Protein AF-A0A975CTF6-F1 (afdb_monomer_lite)

Structure (mmCIF, N/CA/C/O backbone):
data_AF-A0A975CTF6-F1
#
_entry.id   AF-A0A975CTF6-F1
#
loop_
_atom_site.group_PDB
_atom_site.id
_atom_site.type_symbol
_atom_site.label_atom_id
_atom_site.label_alt_id
_atom_site.label_comp_id
_atom_site.label_asym_id
_atom_site.label_entity_id
_atom_site.label_seq_id
_atom_site.pdbx_PDB_ins_code
_atom_site.Cartn_x
_atom_site.Cartn_y
_atom_site.Cartn_z
_atom_site.occupancy
_atom_site.B_iso_or_equiv
_atom_site.auth_seq_id
_atom_site.auth_comp_id
_atom_site.auth_asym_id
_atom_site.auth_atom_id
_atom_site.pdbx_PDB_model_num
ATOM 1 N N . MET A 1 1 ? 12.831 -3.932 -2.947 1.00 79.25 1 MET A N 1
ATOM 2 C CA . MET A 1 1 ? 11.724 -3.060 -2.525 1.00 79.25 1 MET A CA 1
ATOM 3 C C . MET A 1 1 ? 12.174 -2.060 -1.457 1.00 79.25 1 MET A C 1
ATOM 5 O O . MET A 1 1 ? 11.943 -0.881 -1.652 1.00 79.25 1 MET A O 1
ATOM 9 N N . ASN A 1 2 ? 12.921 -2.496 -0.436 1.00 75.62 2 ASN A N 1
ATOM 10 C CA . ASN A 1 2 ? 13.348 -1.715 0.743 1.00 75.62 2 ASN A CA 1
ATOM 11 C C . ASN A 1 2 ? 13.723 -0.243 0.490 1.00 75.62 2 ASN A C 1
ATOM 13 O O . ASN A 1 2 ? 13.054 0.619 1.028 1.00 75.62 2 ASN A O 1
ATOM 17 N N . ASN A 1 3 ? 14.658 0.068 -0.420 1.00 83.62 3 ASN A N 1
ATOM 18 C CA . ASN A 1 3 ? 15.058 1.467 -0.665 1.00 83.62 3 ASN A CA 1
ATOM 19 C C . ASN A 1 3 ? 13.904 2.411 -1.059 1.00 83.62 3 ASN A C 1
ATOM 21 O O . ASN A 1 3 ? 14.010 3.607 -0.836 1.00 83.62 3 ASN A O 1
ATOM 25 N N . ILE A 1 4 ? 12.844 1.903 -1.701 1.00 87.50 4 ILE A N 1
ATOM 26 C CA . ILE A 1 4 ? 11.656 2.705 -2.037 1.00 87.50 4 ILE A CA 1
ATOM 27 C C . ILE A 1 4 ? 10.781 2.895 -0.806 1.00 87.50 4 ILE A C 1
ATOM 29 O O . ILE A 1 4 ? 10.294 3.995 -0.583 1.00 87.50 4 ILE A O 1
ATOM 33 N N . LEU A 1 5 ? 10.592 1.834 -0.022 1.00 90.75 5 LEU A N 1
ATOM 34 C CA . LEU A 1 5 ? 9.778 1.885 1.188 1.00 90.75 5 LEU A CA 1
ATOM 35 C C . LEU A 1 5 ? 10.381 2.861 2.193 1.00 90.75 5 LEU A C 1
ATOM 37 O O . LEU A 1 5 ? 9.680 3.744 2.666 1.00 90.75 5 LEU A O 1
ATOM 41 N N . ASP A 1 6 ? 11.691 2.760 2.418 1.00 90.25 6 ASP A N 1
ATOM 42 C CA . ASP A 1 6 ? 12.413 3.640 3.335 1.00 90.25 6 ASP A CA 1
ATOM 43 C C . ASP A 1 6 ? 12.377 5.097 2.849 1.00 90.25 6 ASP A C 1
ATOM 45 O O . ASP A 1 6 ? 12.166 6.009 3.641 1.00 90.25 6 ASP A O 1
ATOM 49 N N . TYR A 1 7 ? 12.554 5.327 1.541 1.00 91.75 7 TYR A N 1
ATOM 50 C CA . TYR A 1 7 ? 12.573 6.677 0.967 1.00 91.75 7 TYR A CA 1
ATOM 51 C C . TYR A 1 7 ? 11.211 7.383 1.031 1.00 91.75 7 TYR A C 1
ATOM 53 O O . TYR A 1 7 ? 11.170 8.592 1.225 1.00 91.75 7 TYR A O 1
ATOM 61 N N . TYR A 1 8 ? 10.113 6.642 0.867 1.00 93.69 8 TYR A N 1
ATOM 62 C CA . TYR A 1 8 ? 8.744 7.176 0.902 1.00 93.69 8 TYR A CA 1
ATOM 63 C C . TYR A 1 8 ? 8.020 6.889 2.230 1.00 93.69 8 TYR A C 1
ATOM 65 O O . TYR A 1 8 ? 6.790 6.926 2.285 1.00 93.69 8 TYR A O 1
ATOM 73 N N . GLU A 1 9 ? 8.778 6.584 3.287 1.00 94.69 9 GLU A N 1
ATOM 74 C CA . GLU A 1 9 ? 8.291 6.408 4.663 1.00 94.69 9 GLU A CA 1
ATOM 75 C C . GLU A 1 9 ? 7.156 5.379 4.810 1.00 94.69 9 GLU A C 1
ATOM 77 O O . GLU A 1 9 ? 6.241 5.515 5.623 1.00 94.69 9 GLU A O 1
ATOM 82 N N . PHE A 1 10 ? 7.220 4.307 4.024 1.00 97.06 10 PHE A N 1
ATOM 83 C CA . PHE A 1 10 ? 6.316 3.179 4.178 1.00 97.06 10 PHE A CA 1
ATOM 84 C C . PHE A 1 10 ? 6.590 2.436 5.490 1.00 97.06 10 PHE A C 1
ATOM 86 O O . PHE A 1 10 ? 7.732 2.207 5.891 1.00 97.06 10 PHE A O 1
ATOM 93 N N . SER A 1 11 ? 5.520 1.993 6.141 1.00 97.12 11 SER A N 1
ATOM 94 C CA . SER A 1 11 ? 5.596 1.116 7.307 1.00 97.12 11 SER A CA 1
ATOM 95 C C . SER A 1 11 ? 6.224 -0.242 6.973 1.00 97.12 11 SER A C 1
ATOM 97 O O . SER A 1 11 ? 6.266 -0.678 5.822 1.00 97.12 11 SER A O 1
ATOM 99 N N . ASN A 1 12 ? 6.682 -0.963 7.999 1.00 96.62 12 ASN A N 1
ATOM 100 C CA . ASN A 1 12 ? 7.020 -2.376 7.838 1.00 96.62 12 ASN A CA 1
ATOM 101 C C . ASN A 1 12 ? 5.808 -3.156 7.319 1.00 96.62 12 ASN A C 1
ATOM 103 O O . ASN A 1 12 ? 4.673 -2.817 7.644 1.00 96.62 12 ASN A O 1
ATOM 107 N N . PHE A 1 13 ? 6.051 -4.229 6.567 1.00 97.06 13 PHE A N 1
ATOM 108 C CA . PHE A 1 13 ? 4.974 -5.131 6.176 1.00 97.06 13 PHE A CA 1
ATOM 109 C C . PHE A 1 13 ? 4.334 -5.791 7.401 1.00 97.06 13 PHE A C 1
ATOM 111 O O . PHE A 1 13 ? 5.029 -6.271 8.298 1.00 97.06 13 PHE A O 1
ATOM 118 N N . PHE A 1 14 ? 3.007 -5.826 7.416 1.00 97.69 14 PHE A N 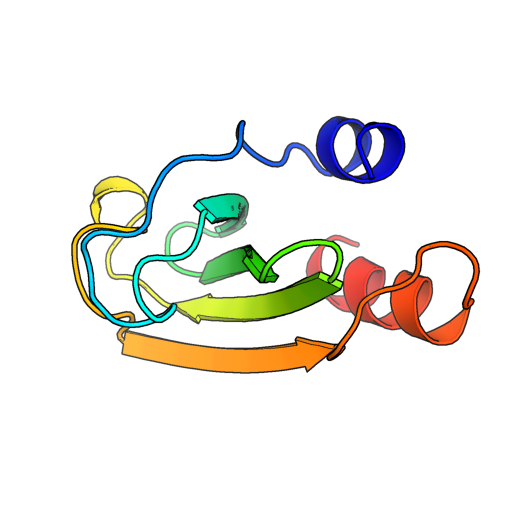1
ATOM 119 C CA . PHE A 1 14 ? 2.202 -6.543 8.398 1.00 97.69 14 PHE A CA 1
ATOM 120 C C . PHE A 1 14 ? 1.010 -7.197 7.709 1.00 97.69 14 PHE A C 1
ATOM 122 O O . PHE A 1 14 ? 0.610 -6.799 6.620 1.00 97.69 14 PHE A O 1
ATOM 129 N N . LYS A 1 15 ? 0.442 -8.228 8.329 1.00 97.88 15 LYS A N 1
ATOM 130 C CA . LYS A 1 15 ? -0.673 -8.970 7.745 1.00 97.88 15 LYS A CA 1
ATOM 131 C C . LYS A 1 15 ? -1.949 -8.123 7.704 1.00 97.88 15 LYS A C 1
ATOM 133 O O . LYS A 1 15 ? -2.312 -7.527 8.715 1.00 97.88 15 LYS A O 1
ATOM 138 N N . ASP A 1 16 ? -2.632 -8.120 6.563 1.00 97.88 16 ASP A N 1
ATOM 139 C CA . ASP A 1 16 ? -3.991 -7.598 6.451 1.00 97.88 16 ASP A CA 1
ATOM 140 C C . ASP A 1 16 ? -4.994 -8.542 7.132 1.00 97.88 16 ASP A C 1
ATOM 142 O O . ASP A 1 16 ? -5.062 -9.735 6.828 1.00 97.88 16 ASP A O 1
ATOM 146 N N . GLU A 1 17 ? -5.798 -7.996 8.036 1.00 97.62 17 GLU A N 1
ATOM 147 C CA . GLU A 1 17 ? -6.933 -8.663 8.679 1.00 97.62 17 GLU A CA 1
ATOM 148 C C . GLU A 1 17 ? -8.277 -8.065 8.229 1.00 97.62 17 GLU A C 1
ATOM 150 O O . GLU A 1 17 ? -9.327 -8.549 8.648 1.00 97.62 17 GLU A O 1
ATOM 155 N N . SER A 1 18 ? -8.269 -7.042 7.361 1.00 96.06 18 SER A N 1
ATOM 156 C CA . SER A 1 18 ? -9.500 -6.430 6.846 1.00 96.06 18 SER A CA 1
ATOM 157 C C . SER A 1 18 ? -10.228 -7.291 5.819 1.00 96.06 18 SER A C 1
ATOM 159 O O . SER A 1 18 ? -11.438 -7.160 5.673 1.00 96.06 18 SER A O 1
ATOM 161 N N . GLY A 1 19 ? -9.494 -8.141 5.093 1.00 93.19 19 GLY A N 1
ATOM 162 C CA . GLY A 1 19 ? -10.008 -8.919 3.964 1.00 93.19 19 GLY A CA 1
ATOM 163 C C . GLY A 1 19 ? -9.849 -8.221 2.608 1.00 93.19 19 GLY A C 1
ATOM 164 O O . GLY A 1 19 ? -9.947 -8.884 1.577 1.00 93.19 19 GLY A O 1
ATOM 165 N N . SER A 1 20 ? -9.522 -6.926 2.592 1.00 96.00 20 SER A N 1
ATOM 166 C CA . SER A 1 20 ? -9.402 -6.114 1.368 1.00 96.00 20 SER A CA 1
ATOM 167 C C . SER A 1 20 ? -8.232 -6.531 0.480 1.00 96.00 20 SER A C 1
ATOM 169 O O . SER A 1 20 ? -8.282 -6.353 -0.734 1.00 96.00 20 SER A O 1
ATOM 171 N N . PHE A 1 21 ? -7.184 -7.097 1.081 1.00 96.75 21 PHE A N 1
ATOM 172 C CA . PHE A 1 21 ? -5.960 -7.518 0.398 1.00 96.75 21 PHE A CA 1
ATOM 173 C C . PHE A 1 21 ? -5.784 -9.036 0.468 1.00 96.75 21 PHE A C 1
ATOM 175 O O . PHE A 1 21 ? -4.675 -9.545 0.581 1.00 96.75 21 PHE A O 1
ATOM 182 N N . SER A 1 22 ? -6.889 -9.791 0.483 1.00 94.44 22 SER A N 1
ATOM 183 C CA . SER A 1 22 ?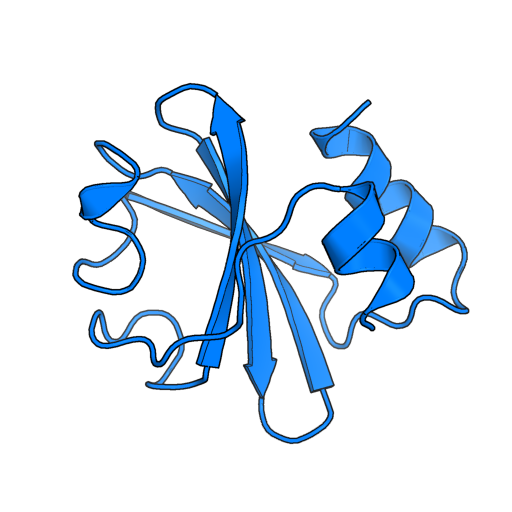 -6.884 -11.265 0.523 1.00 94.44 22 SER A CA 1
ATOM 184 C C . SER A 1 22 ? -6.067 -11.877 1.679 1.00 94.44 22 SER A C 1
ATOM 186 O O . SER A 1 22 ? -5.608 -13.016 1.587 1.00 94.44 22 SER A O 1
ATOM 188 N N . GLY A 1 23 ? -5.868 -11.134 2.774 1.00 94.25 23 GLY A N 1
ATOM 189 C CA . GLY A 1 23 ? -5.034 -11.556 3.903 1.00 94.25 23 GLY A CA 1
ATOM 190 C C . GLY A 1 23 ? -3.521 -11.530 3.639 1.00 94.25 23 GLY A C 1
ATOM 191 O O . GLY A 1 23 ? -2.762 -12.126 4.412 1.00 94.25 23 GLY A O 1
ATOM 192 N N . ASN A 1 24 ? -3.089 -10.880 2.553 1.00 97.94 24 ASN A N 1
ATOM 193 C CA . ASN A 1 24 ? -1.688 -10.656 2.212 1.00 97.94 24 ASN A CA 1
ATOM 194 C C . ASN A 1 24 ? -1.021 -9.674 3.185 1.00 97.94 24 ASN A C 1
ATOM 196 O O . ASN A 1 24 ? -1.674 -8.975 3.961 1.00 97.94 24 ASN A O 1
ATOM 200 N N . GLU A 1 25 ? 0.311 -9.617 3.154 1.00 98.06 25 GLU A N 1
ATOM 201 C CA . GLU A 1 25 ? 1.036 -8.583 3.890 1.00 98.06 25 GLU A CA 1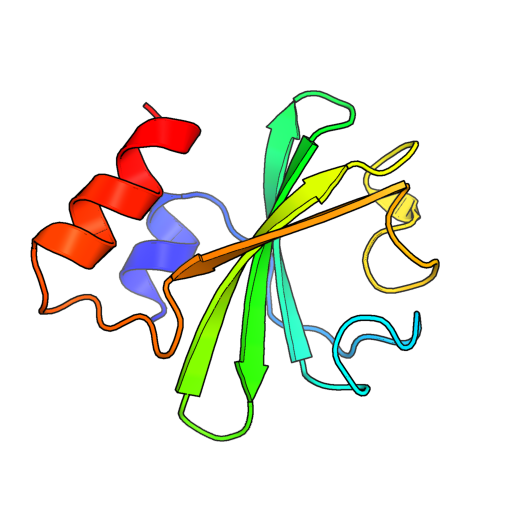
ATOM 202 C C . GLU A 1 25 ? 0.896 -7.241 3.172 1.00 98.06 25 GLU A C 1
ATOM 204 O O . GLU A 1 25 ? 1.046 -7.162 1.952 1.00 98.06 25 GLU A O 1
ATOM 209 N N . ILE A 1 26 ? 0.665 -6.177 3.929 1.00 98.31 26 ILE A N 1
ATOM 210 C CA . ILE A 1 26 ? 0.574 -4.815 3.426 1.00 98.31 26 ILE A CA 1
ATOM 211 C C . ILE A 1 26 ? 1.560 -3.898 4.138 1.00 98.31 26 ILE A C 1
ATOM 213 O O . ILE A 1 26 ? 1.944 -4.119 5.285 1.00 98.31 26 ILE A O 1
ATOM 217 N N . SER A 1 27 ? 1.968 -2.856 3.435 1.00 98.12 27 SER A N 1
ATOM 218 C CA . SER A 1 27 ? 2.788 -1.758 3.926 1.00 98.12 27 SER A CA 1
ATOM 219 C C . SER A 1 27 ? 2.166 -0.467 3.411 1.00 98.12 27 SER A C 1
ATOM 221 O O . SER A 1 27 ? 1.709 -0.418 2.270 1.00 98.12 27 SER A O 1
ATOM 223 N N . PHE A 1 28 ? 2.106 0.571 4.237 1.00 98.00 28 PHE A N 1
ATOM 224 C CA . PHE A 1 28 ? 1.441 1.825 3.880 1.00 98.00 28 PHE A CA 1
ATOM 225 C C . PHE A 1 28 ? 2.277 3.054 4.216 1.00 98.00 28 PHE A C 1
ATOM 227 O O . PHE A 1 28 ? 3.061 3.016 5.165 1.00 98.00 28 PHE A O 1
ATOM 234 N N . THR A 1 29 ? 2.034 4.141 3.486 1.00 97.38 29 THR A N 1
ATOM 235 C CA . THR A 1 29 ? 2.480 5.503 3.814 1.00 97.38 29 THR A CA 1
ATOM 236 C C . THR A 1 29 ? 1.295 6.472 3.753 1.00 97.38 29 THR A C 1
ATOM 238 O O . THR A 1 29 ? 0.291 6.210 3.078 1.00 97.38 29 THR A O 1
ATOM 241 N N . GLU A 1 30 ? 1.376 7.565 4.503 1.00 96.44 30 GLU A N 1
ATOM 242 C CA . GLU A 1 30 ? 0.310 8.559 4.647 1.00 96.44 30 GLU A CA 1
ATOM 243 C C . GLU A 1 30 ? 0.444 9.649 3.576 1.00 96.44 30 GLU A C 1
ATOM 245 O O . GLU A 1 30 ? 1.490 10.277 3.454 1.00 96.44 30 GLU A O 1
ATOM 250 N N . LEU A 1 31 ? -0.618 9.879 2.795 1.00 95.56 31 LEU A N 1
ATOM 251 C CA . LEU A 1 31 ? -0.702 11.018 1.867 1.00 95.56 31 LEU A CA 1
ATOM 252 C C . LEU A 1 31 ? -1.333 12.236 2.552 1.00 95.56 31 LEU A C 1
ATOM 254 O O . LEU A 1 31 ? -0.966 13.379 2.295 1.00 95.56 31 LEU A O 1
ATOM 258 N N . ASN A 1 32 ? -2.331 11.978 3.399 1.00 94.38 32 ASN A N 1
ATOM 259 C CA . ASN A 1 32 ? -2.967 12.916 4.321 1.00 94.38 32 ASN A CA 1
ATOM 260 C C . ASN A 1 32 ? -3.745 12.119 5.384 1.00 94.38 32 ASN A C 1
ATOM 262 O O . ASN A 1 32 ? -3.781 10.893 5.328 1.00 94.38 32 ASN A O 1
ATOM 266 N N . GLU A 1 33 ? -4.458 12.807 6.281 1.00 94.94 33 GLU A N 1
ATOM 267 C CA . GLU A 1 33 ? -5.158 12.198 7.427 1.00 94.94 33 GLU A CA 1
ATOM 268 C C . GLU A 1 33 ? -6.102 11.026 7.079 1.00 94.94 33 GLU A C 1
ATOM 270 O O . GLU A 1 33 ? -6.381 10.174 7.928 1.00 94.94 33 GLU A O 1
ATOM 275 N N . THR A 1 34 ? -6.618 10.985 5.844 1.00 97.00 34 THR A N 1
ATOM 276 C CA . THR A 1 34 ? -7.591 9.976 5.389 1.00 97.00 34 THR A CA 1
ATOM 277 C C . THR A 1 34 ? -7.152 9.189 4.158 1.00 97.00 34 THR A C 1
ATOM 279 O O . THR A 1 34 ? -7.790 8.185 3.848 1.00 97.00 34 THR A O 1
ATOM 282 N N . HIS A 1 35 ? -6.089 9.596 3.458 1.00 97.56 35 HIS A N 1
ATOM 283 C CA . HIS A 1 35 ? -5.624 8.942 2.231 1.00 97.56 35 HIS A CA 1
ATOM 284 C C . HIS A 1 35 ? -4.240 8.337 2.414 1.00 97.56 35 HIS A C 1
ATOM 286 O O . HIS A 1 35 ? -3.333 8.963 2.962 1.00 97.56 35 HIS A O 1
ATOM 292 N N . PHE A 1 36 ? -4.071 7.127 1.889 1.00 98.06 36 PHE A N 1
ATOM 293 C CA . PHE A 1 36 ? -2.870 6.325 2.077 1.00 98.06 36 PHE A CA 1
ATOM 294 C C . PHE A 1 36 ? -2.501 5.617 0.782 1.00 98.06 36 PHE A C 1
ATOM 296 O O . PHE A 1 36 ? -3.378 5.114 0.069 1.00 98.06 36 PHE A O 1
ATOM 303 N N . LEU A 1 37 ? -1.203 5.521 0.510 1.00 98.06 37 LEU A N 1
ATOM 304 C CA . LEU A 1 37 ? -0.692 4.548 -0.448 1.00 98.06 37 LEU A CA 1
ATOM 305 C C . LEU A 1 37 ? -0.435 3.235 0.268 1.00 98.06 37 LEU A C 1
ATOM 307 O O . LEU A 1 37 ? 0.118 3.224 1.366 1.00 98.06 37 LEU A O 1
ATOM 311 N N . ILE A 1 38 ? -0.801 2.134 -0.378 1.00 98.25 38 ILE A N 1
ATOM 312 C CA . ILE A 1 38 ? -0.627 0.790 0.164 1.00 98.25 38 ILE A CA 1
ATOM 313 C C . ILE A 1 38 ? 0.088 -0.075 -0.863 1.00 98.25 38 ILE A C 1
ATOM 315 O O . ILE A 1 38 ? -0.378 -0.230 -1.990 1.00 98.25 38 ILE A O 1
ATOM 319 N N . PHE A 1 39 ? 1.204 -0.665 -0.453 1.00 98.12 39 PHE A N 1
ATOM 320 C CA . PHE A 1 39 ? 1.769 -1.828 -1.112 1.00 98.12 39 PHE A CA 1
ATOM 321 C C . PHE A 1 39 ? 1.175 -3.092 -0.508 1.00 98.12 39 PHE A C 1
ATOM 323 O O . PHE A 1 39 ? 1.373 -3.370 0.670 1.00 98.12 39 PHE A O 1
ATOM 330 N N . GLU A 1 40 ? 0.509 -3.885 -1.332 1.00 98.38 40 GLU A N 1
ATOM 331 C CA . GLU A 1 40 ? 0.190 -5.280 -1.043 1.00 98.38 40 GLU A CA 1
ATOM 332 C C . GLU A 1 40 ? 1.319 -6.164 -1.560 1.00 98.38 40 GLU A C 1
ATOM 334 O O . GLU A 1 40 ? 1.756 -6.009 -2.701 1.00 98.38 40 GLU A O 1
ATOM 339 N N . LYS A 1 41 ? 1.772 -7.111 -0.745 1.00 97.50 41 LYS A N 1
ATOM 340 C CA . LYS A 1 41 ? 2.740 -8.135 -1.127 1.00 97.50 41 LYS A CA 1
ATOM 341 C C . LYS A 1 41 ? 2.019 -9.459 -1.358 1.00 97.50 41 LYS A C 1
ATOM 343 O O . LYS A 1 41 ? 1.725 -10.204 -0.424 1.00 97.50 41 LYS A O 1
ATOM 348 N N . GLU A 1 42 ? 1.790 -9.771 -2.625 1.00 95.81 42 GLU A N 1
ATOM 349 C CA . GLU A 1 42 ? 1.235 -11.044 -3.070 1.00 95.81 42 GLU A CA 1
ATOM 350 C C . GLU A 1 42 ? 2.386 -11.958 -3.521 1.00 95.81 42 GLU A C 1
ATOM 352 O O . GLU A 1 42 ? 2.879 -11.882 -4.650 1.00 95.81 42 GLU A O 1
ATOM 357 N N . LYS A 1 43 ? 2.846 -12.839 -2.623 1.00 91.88 43 LYS A N 1
ATOM 358 C CA . LYS A 1 43 ? 4.045 -13.678 -2.826 1.00 91.88 43 LYS A CA 1
ATOM 359 C C . LYS A 1 43 ? 5.296 -12.810 -3.063 1.00 91.88 43 LYS A C 1
ATOM 361 O O . LYS A 1 43 ? 5.757 -12.142 -2.143 1.00 91.88 43 LYS A O 1
ATOM 366 N N . GLU A 1 44 ? 5.824 -12.822 -4.287 1.00 91.75 44 GLU A N 1
ATOM 367 C CA . GLU A 1 44 ? 6.992 -12.045 -4.733 1.00 91.75 44 GLU A CA 1
ATOM 368 C C . GLU A 1 44 ? 6.594 -10.808 -5.560 1.00 91.75 44 GLU A C 1
ATOM 370 O O . GLU A 1 44 ? 7.452 -10.101 -6.091 1.00 91.75 44 GLU A O 1
ATOM 375 N N . GLN A 1 45 ? 5.292 -10.557 -5.714 1.00 95.81 45 GLN A N 1
ATOM 376 C CA . GLN A 1 45 ? 4.749 -9.430 -6.465 1.00 95.81 45 GLN A CA 1
ATOM 377 C C . GLN A 1 45 ? 4.227 -8.369 -5.504 1.00 95.81 45 GLN A C 1
ATOM 379 O O . GLN A 1 45 ? 3.751 -8.671 -4.411 1.00 95.81 45 GLN A O 1
ATOM 384 N N . PHE A 1 46 ? 4.327 -7.112 -5.927 1.00 97.31 46 PHE A N 1
ATOM 385 C CA . PHE A 1 46 ? 3.859 -5.977 -5.148 1.00 97.31 46 PHE A CA 1
ATOM 386 C C . PHE A 1 46 ? 2.819 -5.212 -5.952 1.00 97.31 46 PHE A C 1
ATOM 388 O O . PHE A 1 46 ? 3.096 -4.818 -7.079 1.00 97.31 46 PHE A O 1
ATOM 395 N N . ASN A 1 47 ? 1.645 -4.974 -5.389 1.00 98.12 47 ASN A N 1
ATOM 396 C CA . ASN A 1 47 ? 0.610 -4.154 -6.011 1.00 98.12 47 ASN A CA 1
ATOM 397 C C . ASN A 1 47 ? 0.518 -2.835 -5.247 1.00 98.12 47 ASN A C 1
ATOM 399 O O . ASN A 1 47 ? 0.490 -2.839 -4.018 1.00 98.12 47 ASN A O 1
ATOM 403 N N . LEU A 1 48 ? 0.516 -1.715 -5.965 1.00 98.19 48 LEU A N 1
ATOM 404 C CA . LEU A 1 48 ? 0.386 -0.382 -5.387 1.00 98.19 48 LEU A CA 1
ATOM 405 C C . LEU A 1 48 ? -1.056 0.089 -5.523 1.00 98.19 48 LEU A C 1
ATOM 407 O O . LEU A 1 48 ? -1.592 0.134 -6.633 1.00 98.19 48 LEU A O 1
ATOM 411 N N . TYR A 1 49 ? -1.632 0.513 -4.411 1.00 98.38 49 TYR A N 1
ATOM 412 C CA . TYR A 1 49 ? -2.973 1.064 -4.328 1.00 98.38 49 TYR A CA 1
ATOM 413 C C . TYR A 1 49 ? -2.944 2.460 -3.728 1.00 98.38 49 TYR A C 1
ATOM 415 O O . TYR A 1 49 ? -2.088 2.774 -2.899 1.00 98.38 49 TYR A O 1
ATOM 423 N N . VAL A 1 50 ? -3.938 3.261 -4.093 1.00 98.12 50 VAL A N 1
ATOM 424 C CA . VAL A 1 50 ? -4.365 4.418 -3.315 1.00 98.12 50 VAL A CA 1
ATOM 425 C C . VAL A 1 50 ? -5.646 4.041 -2.588 1.00 98.12 50 VAL A C 1
ATOM 427 O O . VAL A 1 50 ? -6.508 3.339 -3.121 1.00 98.12 50 VAL A O 1
ATOM 430 N N . SER A 1 51 ? -5.749 4.460 -1.337 1.00 98.12 51 SER A N 1
ATOM 431 C CA . SER A 1 51 ? -6.849 4.071 -0.468 1.00 98.12 51 SER A CA 1
ATOM 432 C C . SER A 1 51 ? -7.313 5.222 0.406 1.00 98.12 51 SER A C 1
ATOM 434 O O . SER A 1 51 ? -6.540 6.133 0.709 1.00 98.12 51 SER A O 1
ATOM 436 N N . LYS A 1 52 ? -8.576 5.156 0.825 1.00 98.31 52 LYS A N 1
ATOM 437 C CA . LYS A 1 52 ? -9.167 6.067 1.799 1.00 98.31 52 LYS A CA 1
ATOM 438 C C . LYS A 1 52 ? -9.663 5.291 3.011 1.00 98.31 52 LYS A C 1
ATOM 440 O O . LYS A 1 52 ? -10.401 4.321 2.862 1.00 98.31 52 LYS A O 1
ATOM 445 N N . TYR A 1 53 ? -9.310 5.760 4.198 1.00 98.12 53 TYR A N 1
ATOM 446 C CA . TYR A 1 53 ? -9.808 5.260 5.475 1.00 98.12 53 TYR A CA 1
ATOM 447 C C . TYR A 1 53 ? -10.262 6.431 6.340 1.00 98.12 53 TYR A C 1
ATOM 449 O O . TYR A 1 53 ? -9.785 7.555 6.181 1.00 98.12 53 TYR A O 1
ATOM 457 N N . SER A 1 54 ? -11.107 6.158 7.333 1.00 95.50 54 SER A N 1
ATOM 458 C CA . SER A 1 54 ? -11.433 7.154 8.359 1.00 95.50 54 SER A CA 1
ATOM 459 C C . SER A 1 54 ? -10.211 7.541 9.214 1.00 95.50 54 SER A C 1
ATOM 461 O O . SER A 1 54 ? -10.225 8.573 9.880 1.00 95.50 54 SER A O 1
ATOM 463 N N . GLY A 1 55 ? -9.152 6.723 9.207 1.00 94.38 55 GLY A N 1
ATOM 464 C CA . GLY A 1 55 ? -7.834 7.077 9.726 1.00 94.38 55 GLY A CA 1
ATOM 465 C C . GLY A 1 55 ? -6.859 5.898 9.755 1.00 94.38 55 GLY A C 1
ATOM 466 O O . GLY A 1 55 ? -7.247 4.735 9.628 1.00 94.38 55 GLY A O 1
ATOM 467 N N . LYS A 1 56 ? -5.578 6.190 10.009 1.00 95.88 56 LYS A N 1
ATOM 468 C CA . LYS A 1 56 ? -4.473 5.210 9.931 1.00 95.88 56 LYS A CA 1
ATOM 469 C C . LYS A 1 56 ? -4.650 3.935 10.763 1.00 95.88 56 LYS A C 1
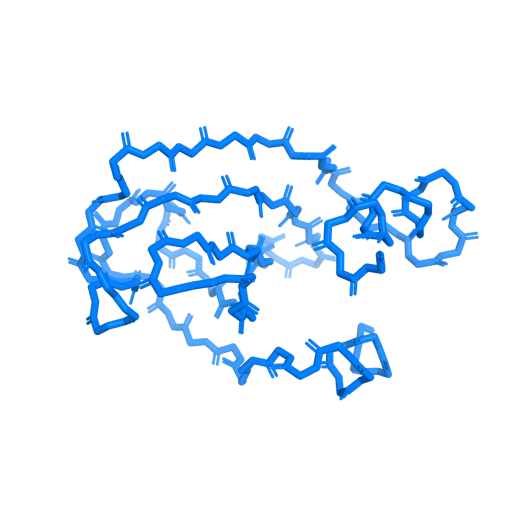ATOM 471 O O . LYS A 1 56 ? -4.113 2.889 10.430 1.00 95.88 56 LYS A O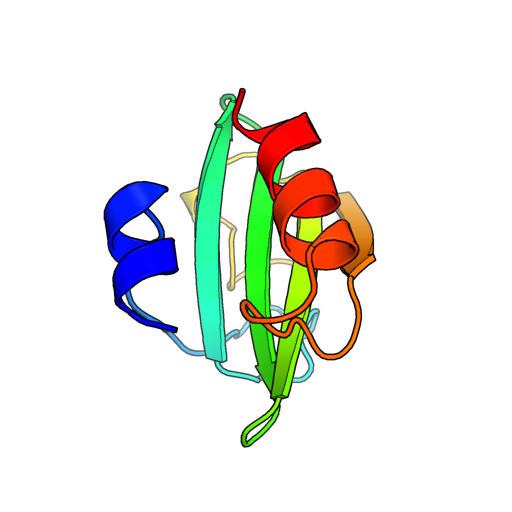 1
ATOM 476 N N . LYS A 1 57 ? -5.390 4.016 11.874 1.00 96.38 57 LYS A N 1
ATOM 477 C CA . LYS A 1 57 ? -5.608 2.891 12.803 1.00 96.38 57 LYS A CA 1
ATOM 478 C C . LYS A 1 57 ? -6.484 1.777 12.222 1.00 96.38 57 LYS A C 1
ATOM 480 O O . LYS A 1 57 ? -6.491 0.683 12.787 1.00 96.38 57 LYS A O 1
ATOM 485 N N . ASP A 1 58 ? -7.250 2.090 11.177 1.00 97.44 58 ASP A N 1
ATOM 486 C CA . ASP A 1 58 ? -8.184 1.173 10.527 1.00 97.44 58 ASP A CA 1
ATOM 487 C C . ASP A 1 58 ? -7.516 0.380 9.386 1.00 97.44 58 ASP A C 1
ATOM 489 O O . ASP A 1 58 ? -8.027 -0.673 9.004 1.00 97.44 58 ASP A O 1
ATOM 493 N N . ILE A 1 59 ? -6.352 0.831 8.897 1.00 97.94 59 ILE A N 1
ATOM 494 C CA . ILE A 1 59 ? -5.593 0.169 7.827 1.00 97.94 59 ILE A CA 1
ATOM 495 C C . ILE A 1 59 ? -5.219 -1.248 8.260 1.00 97.94 59 ILE A C 1
ATOM 497 O O . ILE A 1 59 ? -4.651 -1.462 9.334 1.00 97.94 59 ILE A O 1
ATOM 501 N N . GLY A 1 60 ? -5.556 -2.219 7.415 1.00 97.12 60 GLY A N 1
ATOM 502 C CA . GLY A 1 60 ? -5.313 -3.634 7.675 1.00 97.12 60 GLY A CA 1
ATOM 503 C C . GLY A 1 60 ? -6.234 -4.264 8.721 1.00 97.12 60 GLY A C 1
ATOM 504 O O . GLY A 1 60 ? -6.011 -5.408 9.094 1.00 97.12 60 GLY A O 1
ATOM 505 N N . LYS A 1 61 ? -7.250 -3.544 9.218 1.00 97.75 61 LYS A N 1
ATOM 506 C CA . LYS A 1 61 ? -8.228 -4.051 10.204 1.00 97.75 61 LYS A CA 1
ATOM 507 C C . LYS A 1 61 ? -9.674 -3.913 9.751 1.00 97.75 61 LYS A C 1
ATOM 509 O O . LYS A 1 61 ? -10.518 -4.708 10.147 1.00 97.75 61 LYS A O 1
ATOM 514 N N . LYS A 1 62 ? -9.975 -2.876 8.974 1.00 97.81 62 LYS A N 1
ATOM 515 C CA . LYS A 1 62 ? -11.284 -2.638 8.360 1.00 97.81 62 LYS A CA 1
ATOM 516 C C . LYS A 1 62 ? -11.115 -2.459 6.868 1.00 97.81 62 LYS A C 1
ATOM 518 O O . LYS A 1 62 ? -10.026 -2.118 6.418 1.00 97.81 62 LYS A O 1
ATOM 523 N N . GLU A 1 63 ? -12.186 -2.678 6.122 1.00 97.44 63 GLU A N 1
ATOM 524 C CA . GLU A 1 63 ? -12.191 -2.371 4.699 1.00 97.44 63 GLU A CA 1
ATOM 525 C C . GLU A 1 63 ? -12.036 -0.853 4.475 1.00 97.44 63 GLU A C 1
ATOM 527 O O . GLU A 1 63 ? -12.575 -0.057 5.258 1.00 97.44 63 GLU A O 1
ATOM 532 N N . PRO A 1 64 ? -11.285 -0.430 3.445 1.00 97.56 64 PRO A N 1
ATOM 533 C CA . PRO A 1 64 ? -11.187 0.969 3.061 1.00 97.56 64 PRO A CA 1
ATOM 534 C C . PRO A 1 64 ? -12.526 1.503 2.551 1.00 97.56 64 PRO A C 1
ATOM 536 O O . PRO A 1 64 ? -13.308 0.794 1.923 1.00 97.56 64 PRO A O 1
ATOM 539 N N . GLU A 1 65 ? -12.744 2.805 2.725 1.00 97.81 65 GLU A N 1
ATOM 540 C CA . GLU A 1 65 ? -13.862 3.518 2.099 1.00 97.81 65 GLU A CA 1
ATOM 541 C C . GLU A 1 65 ? -13.693 3.597 0.573 1.00 97.81 65 GLU A C 1
ATOM 543 O O . GLU A 1 65 ? -14.674 3.591 -0.168 1.00 97.81 65 GLU A O 1
ATOM 548 N N . ILE A 1 66 ? -12.444 3.704 0.106 1.00 97.56 66 ILE A N 1
ATOM 549 C CA . ILE A 1 66 ? -12.064 3.727 -1.313 1.00 97.56 66 ILE A CA 1
ATOM 550 C C . ILE A 1 66 ? -10.784 2.912 -1.470 1.00 97.56 66 ILE A C 1
ATOM 552 O O . ILE A 1 66 ? -9.845 3.105 -0.699 1.00 97.56 66 ILE A O 1
ATOM 556 N N . LEU A 1 67 ? -10.720 2.056 -2.488 1.00 97.88 67 LEU A N 1
ATOM 557 C CA . LEU A 1 67 ? -9.512 1.329 -2.868 1.00 97.88 67 LEU A CA 1
ATOM 558 C C . LEU A 1 67 ? -9.379 1.313 -4.389 1.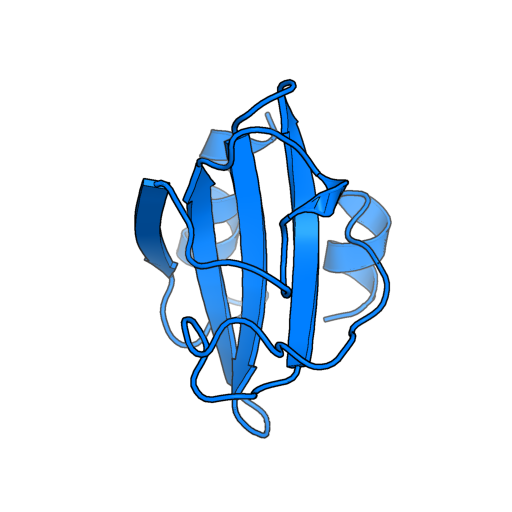00 97.88 67 LEU A C 1
ATOM 560 O O . LEU A 1 67 ? -10.246 0.786 -5.083 1.00 97.88 67 LEU A O 1
ATOM 564 N N . GLU A 1 68 ? -8.290 1.876 -4.901 1.00 97.88 68 GLU A N 1
ATOM 565 C CA . GLU A 1 68 ? -8.003 1.930 -6.333 1.00 97.88 68 GLU A CA 1
ATOM 566 C C . GLU A 1 68 ? -6.593 1.405 -6.609 1.00 97.88 68 GLU A C 1
ATOM 568 O O . GLU A 1 68 ? -5.620 1.793 -5.960 1.00 97.88 68 GLU A O 1
ATOM 573 N N . LEU A 1 69 ? -6.487 0.497 -7.579 1.00 97.88 69 LEU A N 1
ATOM 574 C CA . LEU A 1 69 ? -5.217 -0.059 -8.032 1.00 97.88 69 LEU A CA 1
ATOM 575 C C . LEU A 1 69 ? -4.484 0.964 -8.906 1.00 97.88 69 LEU A C 1
ATOM 577 O O . LEU A 1 69 ? -4.947 1.300 -9.992 1.00 97.88 69 LEU A O 1
ATOM 581 N N . VAL A 1 70 ? -3.306 1.394 -8.461 1.00 97.44 70 VAL A N 1
ATOM 582 C CA . VAL A 1 70 ? -2.449 2.349 -9.179 1.00 97.44 70 VAL A CA 1
ATOM 583 C C . VAL A 1 70 ? -1.492 1.609 -10.111 1.00 97.44 70 VAL A C 1
ATOM 585 O O . VAL A 1 70 ? -1.367 1.948 -11.286 1.00 97.44 70 VAL A O 1
ATOM 588 N N . VAL A 1 71 ? -0.809 0.581 -9.597 1.00 97.88 71 VAL A N 1
ATOM 589 C CA . VAL A 1 71 ? 0.131 -0.245 -10.370 1.00 97.88 71 VAL A CA 1
ATOM 590 C C . VAL A 1 71 ? 0.017 -1.696 -9.930 1.00 97.88 71 VAL A C 1
ATOM 592 O O . VAL A 1 71 ? 0.251 -2.019 -8.768 1.00 97.88 71 VAL A O 1
ATOM 595 N N . LYS A 1 72 ? -0.266 -2.591 -10.876 1.00 97.56 72 LYS A N 1
ATOM 596 C CA . LYS A 1 72 ? -0.150 -4.037 -10.663 1.00 97.56 72 LYS A CA 1
ATOM 597 C C . LYS A 1 72 ? 1.287 -4.489 -10.892 1.00 97.56 72 LYS A C 1
ATOM 599 O O . LYS A 1 72 ? 1.901 -4.038 -11.856 1.00 97.56 72 LYS A O 1
ATOM 604 N N . ASN A 1 73 ? 1.792 -5.417 -10.080 1.00 97.06 73 ASN A N 1
ATOM 605 C CA . ASN A 1 73 ? 3.143 -5.974 -10.229 1.00 97.06 73 ASN A CA 1
ATOM 606 C C . ASN A 1 73 ? 4.220 -4.882 -10.319 1.00 97.06 73 ASN A C 1
ATOM 608 O O . ASN A 1 73 ? 5.047 -4.865 -11.233 1.00 97.06 73 ASN A O 1
ATOM 612 N N . TYR A 1 74 ? 4.173 -3.944 -9.378 1.00 96.81 74 TYR A N 1
ATOM 613 C CA . TYR A 1 74 ? 5.105 -2.842 -9.256 1.00 96.81 74 TYR A CA 1
ATOM 614 C C . TYR A 1 74 ? 6.552 -3.337 -9.304 1.00 96.81 74 TYR A C 1
ATOM 616 O O . TYR A 1 74 ? 7.025 -4.103 -8.464 1.00 96.81 74 TYR A O 1
ATOM 624 N N . ASP A 1 75 ? 7.270 -2.801 -10.279 1.00 95.38 75 ASP A N 1
ATOM 625 C CA . ASP A 1 75 ? 8.693 -3.012 -10.499 1.00 95.38 75 ASP A CA 1
ATOM 626 C C . ASP A 1 75 ? 9.393 -1.658 -10.515 1.00 95.38 75 ASP A C 1
ATOM 628 O O . ASP A 1 75 ? 9.160 -0.820 -11.387 1.00 95.38 75 ASP A O 1
ATOM 632 N N . LYS A 1 76 ? 10.297 -1.470 -9.552 1.00 91.75 76 LYS A N 1
ATOM 633 C CA . LYS A 1 76 ? 11.106 -0.259 -9.404 1.00 91.75 76 LYS A CA 1
ATOM 634 C C . LYS A 1 76 ? 12.003 0.040 -10.601 1.00 91.75 76 LYS A C 1
ATOM 636 O O . LYS A 1 76 ? 12.470 1.169 -10.730 1.00 91.75 76 LYS A O 1
ATOM 641 N N . SER A 1 77 ? 12.297 -0.950 -11.433 1.00 93.94 77 SER A N 1
ATOM 642 C CA . SER A 1 77 ? 13.153 -0.814 -12.612 1.00 93.94 77 SER A CA 1
ATOM 643 C C . SER A 1 77 ? 12.407 -0.121 -13.755 1.00 93.94 77 SER A C 1
ATOM 645 O O . SER A 1 77 ? 13.026 0.578 -14.557 1.00 93.94 77 SER A O 1
ATOM 647 N N . ILE A 1 78 ? 11.073 -0.205 -13.764 1.00 96.50 78 ILE A N 1
ATOM 648 C CA . ILE A 1 78 ? 10.192 0.408 -14.761 1.00 96.50 78 ILE A CA 1
ATOM 649 C C . ILE A 1 78 ? 9.945 1.877 -14.401 1.00 96.50 78 ILE A C 1
ATOM 651 O O . ILE A 1 78 ? 9.545 2.215 -13.284 1.00 96.50 78 ILE A O 1
ATOM 655 N N . SER A 1 79 ? 10.215 2.776 -15.345 1.00 95.75 79 SER A N 1
ATOM 656 C CA . SER A 1 79 ? 10.126 4.224 -15.121 1.00 95.75 79 SER A CA 1
ATOM 657 C C . SER A 1 79 ? 8.694 4.685 -14.881 1.00 95.75 79 SER A C 1
ATOM 659 O O . SER A 1 79 ? 8.455 5.497 -13.992 1.00 95.75 79 SER A O 1
ATOM 661 N N . GLU A 1 80 ? 7.744 4.124 -15.615 1.00 96.56 80 GLU A N 1
ATOM 662 C CA . GLU A 1 80 ? 6.313 4.404 -15.534 1.00 96.56 80 GLU A CA 1
ATOM 663 C C . GLU A 1 80 ? 5.768 4.087 -14.141 1.00 96.56 80 GLU A C 1
ATOM 665 O O . GLU A 1 80 ? 5.002 4.870 -13.588 1.00 96.56 80 GLU A O 1
ATOM 670 N N . HIS A 1 81 ? 6.229 2.991 -13.532 1.00 96.75 81 HIS A N 1
ATOM 671 C CA . HIS A 1 81 ? 5.858 2.615 -12.170 1.00 96.75 81 HIS A CA 1
ATOM 672 C C . HIS A 1 81 ? 6.373 3.633 -11.149 1.00 96.75 81 HIS A C 1
ATOM 674 O O . HIS A 1 81 ? 5.612 4.100 -10.302 1.00 96.75 81 HIS A O 1
ATOM 680 N N . ARG A 1 82 ? 7.641 4.050 -11.270 1.00 94.19 82 ARG A N 1
ATOM 681 C CA . ARG A 1 82 ? 8.207 5.091 -10.397 1.00 94.19 82 ARG A CA 1
ATOM 682 C C . ARG A 1 82 ? 7.476 6.423 -10.554 1.00 94.19 82 ARG A C 1
ATOM 684 O O . ARG A 1 82 ? 7.226 7.095 -9.562 1.00 94.19 82 ARG A O 1
ATOM 691 N N . VAL A 1 83 ? 7.124 6.802 -11.782 1.00 95.19 83 VAL A N 1
ATOM 692 C CA . VAL A 1 83 ? 6.354 8.024 -12.057 1.00 95.19 83 VAL A CA 1
ATOM 693 C C . VAL A 1 83 ? 4.949 7.933 -11.464 1.00 95.19 83 VAL A C 1
ATOM 695 O O . VAL A 1 83 ? 4.488 8.906 -10.879 1.00 95.19 83 VAL A O 1
ATOM 698 N N . ALA A 1 84 ? 4.280 6.782 -11.574 1.00 95.50 84 ALA A N 1
ATOM 699 C CA . ALA A 1 84 ? 2.958 6.576 -10.990 1.00 95.50 84 ALA A CA 1
ATOM 700 C C . ALA A 1 84 ? 2.977 6.739 -9.465 1.00 95.50 84 ALA A C 1
ATOM 702 O O . ALA A 1 84 ? 2.129 7.447 -8.941 1.00 95.50 84 ALA A O 1
ATOM 703 N N . LEU A 1 85 ? 3.974 6.168 -8.777 1.00 94.94 85 LEU A N 1
ATOM 704 C CA . LEU A 1 85 ? 4.164 6.361 -7.337 1.00 94.94 85 LEU A CA 1
ATOM 705 C C . LEU A 1 85 ? 4.383 7.841 -6.989 1.00 94.94 85 LEU A C 1
ATOM 707 O O . LEU A 1 85 ? 3.680 8.374 -6.135 1.00 94.94 85 LEU A O 1
ATOM 711 N N . ARG A 1 86 ? 5.313 8.513 -7.685 1.00 93.69 86 ARG A N 1
ATOM 712 C CA . ARG A 1 86 ? 5.675 9.918 -7.423 1.00 93.69 86 ARG A CA 1
ATOM 713 C C . ARG A 1 86 ? 4.499 10.878 -7.504 1.00 93.69 86 ARG A C 1
ATOM 715 O O . ARG A 1 86 ? 4.415 11.758 -6.669 1.00 93.69 86 ARG A O 1
ATOM 722 N N . LYS A 1 87 ? 3.557 10.661 -8.427 1.00 94.25 87 LYS A N 1
ATOM 723 C CA . LYS A 1 87 ? 2.352 11.501 -8.576 1.00 94.25 87 LYS A CA 1
ATOM 724 C C . LYS A 1 87 ? 1.497 11.641 -7.309 1.00 94.25 87 LYS A C 1
ATOM 726 O O . LYS A 1 87 ? 0.631 12.507 -7.284 1.00 94.25 87 LYS A O 1
ATOM 731 N N . TYR A 1 88 ? 1.674 10.764 -6.323 1.00 93.12 88 TYR A N 1
ATOM 732 C CA . TYR A 1 88 ? 0.929 10.808 -5.066 1.00 93.12 88 TYR A CA 1
ATOM 733 C C . TYR A 1 88 ? 1.748 11.357 -3.892 1.00 93.12 88 TYR A C 1
ATOM 735 O O . TYR A 1 88 ? 1.151 11.806 -2.923 1.00 93.12 88 TYR A O 1
ATOM 743 N N . VAL A 1 89 ? 3.081 11.305 -3.959 1.00 88.44 89 VAL A N 1
ATOM 744 C CA . VAL A 1 89 ? 3.994 11.647 -2.847 1.00 88.44 89 VAL A CA 1
ATOM 745 C C . VAL A 1 89 ? 4.808 12.923 -3.090 1.00 88.44 89 VAL A C 1
ATOM 747 O O . VAL A 1 89 ? 5.399 13.442 -2.148 1.00 88.44 89 VAL A O 1
ATOM 750 N N . GLU A 1 90 ? 4.846 13.419 -4.329 1.00 81.94 90 GLU A N 1
ATOM 751 C CA . GLU A 1 90 ? 5.478 14.676 -4.766 1.00 81.94 90 GLU A CA 1
ATOM 752 C C . GLU A 1 90 ? 4.421 15.626 -5.345 1.00 81.94 90 GLU A C 1
ATOM 754 O O . GLU A 1 90 ? 4.498 16.838 -5.040 1.00 81.94 90 GLU A O 1
#

pLDDT: mean 95.42, std 4.06, range [75.62, 98.38]

Organism: NCBI:txid2818493

Sequence (90 aa):
MNNILDYYEFSNFFKDESGSFSGNEISFTELNETHFLIFEKEKEQFNLYVSKYSGKKDIGKKEPEILELVVKNYDKSISEHRVALRKYVE

Radius of gyration: 11.93 Å; chains: 1; bounding box: 29×28×28 Å

Secondary structure (DSSP, 8-state):
-HHHHHHTTPPPPEE--SSTTTT-EEEEEEEETTEEEEEEEETTEEEEEEEE-S-GGGTTTS--SEEEEEESS--TTSHHHHHHHHHHH-

Foldseek 3Di:
DVVVCVVLVKDDWDFQPACQLVRFTKIWDDLDQFKIWIWGDDPPFTWIWIFGANGDVCGSPHDTPDIDTQDGRQDPVDPVSVVSVVVRRD